Protein AF-A0A452TFZ9-F1 (afdb_monomer_lite)

Structure (mmCIF, N/CA/C/O backbone):
data_AF-A0A452TFZ9-F1
#
_entry.id   AF-A0A452TFZ9-F1
#
loop_
_atom_s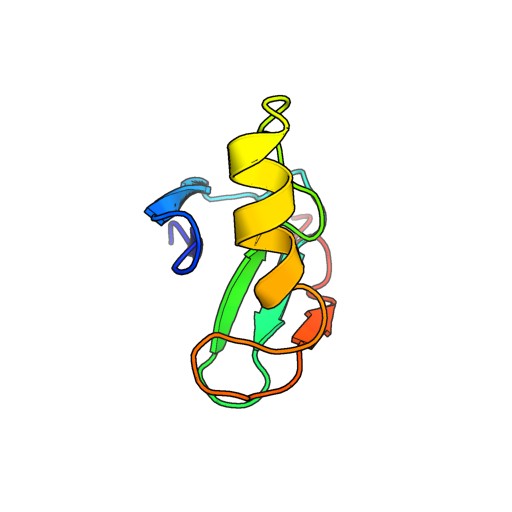ite.group_PDB
_atom_site.id
_atom_site.type_symbol
_atom_site.label_atom_id
_atom_site.label_alt_id
_atom_site.label_comp_id
_atom_site.label_asym_id
_atom_site.label_entity_id
_atom_site.label_seq_id
_atom_site.pdbx_PDB_ins_code
_atom_site.Cartn_x
_atom_site.Cartn_y
_atom_site.Cartn_z
_atom_site.occupancy
_atom_site.B_iso_or_equiv
_atom_site.auth_seq_id
_atom_site.auth_comp_id
_atom_site.auth_asym_id
_atom_site.auth_atom_id
_atom_site.pdbx_PDB_model_num
ATOM 1 N N . LEU A 1 1 ? 6.525 -2.587 -17.014 1.00 45.34 1 LEU A N 1
ATOM 2 C CA . LEU A 1 1 ? 5.357 -2.844 -16.145 1.00 45.34 1 LEU A CA 1
ATOM 3 C C . LEU A 1 1 ? 5.576 -2.017 -14.891 1.00 45.34 1 LEU A C 1
ATOM 5 O O . LEU A 1 1 ? 6.390 -2.389 -14.066 1.00 45.34 1 LEU A O 1
ATOM 9 N N . CYS A 1 2 ? 5.039 -0.800 -14.871 1.00 45.47 2 CYS A N 1
ATOM 10 C CA . CYS A 1 2 ? 5.259 0.150 -13.783 1.00 45.47 2 CYS A CA 1
ATOM 11 C C . CYS A 1 2 ? 4.212 -0.163 -12.711 1.00 45.47 2 CYS A C 1
ATOM 13 O O . CYS A 1 2 ? 3.029 0.071 -12.961 1.00 45.47 2 CYS A O 1
ATOM 15 N N . ASP A 1 3 ? 4.608 -0.738 -11.576 1.00 60.75 3 ASP A N 1
ATOM 16 C CA . ASP A 1 3 ? 3.660 -0.977 -10.487 1.00 60.75 3 ASP A CA 1
ATOM 17 C C . ASP A 1 3 ? 3.273 0.375 -9.871 1.00 60.75 3 ASP A C 1
ATOM 19 O O . ASP A 1 3 ? 4.116 1.189 -9.488 1.00 60.75 3 ASP A O 1
ATOM 23 N N . ILE A 1 4 ? 1.976 0.669 -9.844 1.00 65.94 4 ILE A N 1
ATOM 24 C CA . ILE A 1 4 ? 1.445 1.881 -9.219 1.00 65.94 4 ILE A CA 1
ATOM 25 C C . ILE A 1 4 ? 1.172 1.556 -7.750 1.00 65.94 4 ILE A C 1
ATOM 27 O O . ILE A 1 4 ? 0.438 0.620 -7.437 1.00 65.94 4 ILE A O 1
ATOM 31 N N . ASP A 1 5 ? 1.717 2.360 -6.836 1.00 68.31 5 ASP A N 1
ATOM 32 C CA . ASP A 1 5 ? 1.321 2.361 -5.430 1.00 68.31 5 ASP A CA 1
ATOM 33 C C . ASP A 1 5 ? -0.124 2.860 -5.346 1.00 68.31 5 ASP A C 1
ATOM 35 O O . ASP A 1 5 ? -0.367 4.065 -5.302 1.00 68.31 5 ASP A O 1
ATOM 39 N N . HIS A 1 6 ? -1.108 1.962 -5.355 1.00 68.88 6 HIS A N 1
ATOM 40 C CA . HIS A 1 6 ? -2.517 2.374 -5.356 1.00 68.88 6 HIS A CA 1
ATOM 41 C C . HIS A 1 6 ? -2.939 3.094 -4.067 1.00 68.88 6 HIS A C 1
ATOM 43 O O . HIS A 1 6 ? -3.963 3.779 -4.071 1.00 68.88 6 HIS A O 1
ATOM 49 N N . LEU A 1 7 ? -2.165 2.977 -2.981 1.00 67.75 7 LEU A N 1
ATOM 50 C CA . LEU A 1 7 ? -2.401 3.745 -1.760 1.00 67.75 7 LEU A CA 1
ATOM 51 C C . LEU A 1 7 ? -1.984 5.205 -1.963 1.00 67.75 7 LEU A C 1
ATOM 53 O O . LEU A 1 7 ? -2.735 6.114 -1.621 1.00 67.75 7 LEU A O 1
ATOM 57 N N . ARG A 1 8 ? -0.798 5.430 -2.533 1.00 70.94 8 ARG A N 1
ATOM 58 C CA . ARG A 1 8 ? -0.195 6.770 -2.650 1.00 70.94 8 ARG A CA 1
ATOM 59 C C . ARG A 1 8 ? -0.368 7.416 -4.025 1.00 70.94 8 ARG A C 1
ATOM 61 O O . ARG A 1 8 ? 0.008 8.568 -4.200 1.00 70.94 8 ARG A O 1
ATOM 68 N N . ARG A 1 9 ? -0.918 6.678 -4.995 1.00 72.31 9 ARG A N 1
ATOM 69 C CA . ARG A 1 9 ? -0.915 6.999 -6.434 1.00 72.31 9 ARG A CA 1
ATOM 70 C C . ARG A 1 9 ? 0.479 7.389 -6.943 1.00 72.31 9 ARG A C 1
ATOM 72 O O . ARG A 1 9 ? 0.616 8.296 -7.757 1.00 72.31 9 ARG A O 1
ATOM 79 N N . LEU A 1 10 ? 1.510 6.711 -6.440 1.00 67.38 10 LEU A N 1
ATOM 80 C CA . LEU A 1 10 ? 2.902 6.931 -6.834 1.00 67.38 10 LEU A CA 1
ATOM 81 C C . LEU A 1 10 ? 3.340 5.855 -7.824 1.00 67.38 10 LEU A C 1
ATOM 83 O O . LEU A 1 10 ? 3.000 4.687 -7.660 1.00 67.38 10 LEU A O 1
ATOM 87 N N . HIS A 1 11 ? 4.124 6.231 -8.830 1.00 67.25 11 HIS A N 1
ATOM 88 C CA . HIS A 1 11 ? 4.813 5.251 -9.664 1.00 67.25 11 HIS A CA 1
ATOM 89 C C . HIS A 1 11 ? 5.956 4.631 -8.855 1.00 67.25 11 HIS A C 1
ATOM 91 O O . HIS A 1 11 ? 6.844 5.354 -8.409 1.00 67.25 11 HIS A O 1
ATOM 97 N N . LEU A 1 12 ? 5.944 3.308 -8.679 1.00 63.22 12 LEU A N 1
ATOM 98 C CA . LEU A 1 12 ? 7.028 2.578 -8.007 1.00 63.22 12 LEU A CA 1
ATOM 99 C C . LEU A 1 12 ? 8.232 2.342 -8.934 1.00 63.22 12 LEU A C 1
ATOM 101 O O . LEU A 1 12 ? 9.286 1.907 -8.483 1.00 63.22 12 LEU A O 1
ATOM 105 N N . GLY A 1 13 ? 8.090 2.664 -10.225 1.00 60.81 13 GLY A N 1
ATOM 106 C CA . GLY A 1 13 ? 9.091 2.383 -11.249 1.00 60.81 13 GLY A CA 1
ATOM 107 C C . GLY A 1 13 ? 9.041 0.929 -11.724 1.00 60.81 13 GLY A C 1
ATOM 108 O O . GLY A 1 13 ? 8.222 0.132 -11.274 1.00 60.81 13 GLY A O 1
ATOM 109 N N . ALA A 1 14 ? 9.903 0.588 -12.686 1.00 57.09 14 ALA A N 1
ATOM 110 C CA . ALA A 1 14 ? 10.024 -0.777 -13.210 1.00 57.09 14 ALA A CA 1
ATOM 111 C C . ALA A 1 14 ? 10.828 -1.710 -12.283 1.00 57.09 14 ALA A C 1
ATOM 113 O O . ALA A 1 14 ? 10.728 -2.924 -12.411 1.00 57.09 14 ALA A O 1
ATOM 114 N N . TYR A 1 15 ? 11.612 -1.130 -11.370 1.00 56.38 15 TYR A N 1
ATOM 115 C CA . TYR A 1 15 ? 12.402 -1.816 -10.355 1.00 56.38 15 TYR A CA 1
ATOM 116 C C . TYR A 1 15 ? 12.256 -1.040 -9.046 1.00 56.38 15 TYR A C 1
ATOM 118 O O . TYR A 1 15 ? 12.972 -0.052 -8.851 1.00 56.38 15 TYR A O 1
ATOM 126 N N . PRO A 1 16 ? 11.319 -1.420 -8.164 1.00 58.81 16 PRO A N 1
ATOM 127 C CA . PRO A 1 16 ? 11.283 -0.850 -6.830 1.00 58.81 16 PRO A CA 1
ATOM 128 C C . PRO A 1 16 ? 12.583 -1.241 -6.116 1.00 58.81 16 PRO A C 1
ATOM 130 O O . PRO A 1 16 ? 12.791 -2.394 -5.748 1.00 58.81 16 PRO A O 1
ATOM 133 N N . THR A 1 17 ? 13.485 -0.273 -5.943 1.00 62.12 17 THR A N 1
ATOM 134 C CA . THR A 1 17 ? 14.715 -0.426 -5.147 1.00 62.12 17 THR A CA 1
ATOM 135 C C . THR A 1 17 ? 14.419 -0.555 -3.653 1.00 62.12 17 THR A C 1
ATOM 137 O O . THR A 1 17 ? 15.299 -0.912 -2.871 1.00 62.12 17 THR A O 1
ATOM 140 N N . GLU A 1 18 ? 13.179 -0.271 -3.251 1.00 68.75 18 GLU A N 1
ATOM 141 C CA . GLU A 1 18 ? 12.697 -0.391 -1.885 1.00 68.75 18 GLU A CA 1
ATOM 142 C C . GLU A 1 18 ? 11.768 -1.593 -1.700 1.00 68.75 18 GLU A C 1
ATOM 144 O O . GLU A 1 18 ? 10.997 -1.971 -2.585 1.00 68.75 18 GLU A O 1
ATOM 149 N N . GLU A 1 19 ? 11.810 -2.176 -0.499 1.00 77.88 19 GLU A N 1
ATOM 150 C CA . GLU A 1 19 ? 10.932 -3.282 -0.128 1.00 77.88 19 GLU A CA 1
ATOM 151 C C . GLU A 1 19 ? 9.458 -2.890 -0.295 1.00 77.88 19 GLU A C 1
ATOM 153 O O . GLU A 1 19 ? 8.987 -1.873 0.227 1.00 77.88 19 GLU A O 1
ATOM 158 N N . CYS A 1 20 ? 8.705 -3.745 -0.981 1.00 83.75 20 CYS A N 1
ATOM 159 C CA . CYS A 1 20 ? 7.283 -3.556 -1.220 1.00 83.75 20 CYS A CA 1
ATOM 160 C C . CYS A 1 20 ? 6.447 -4.582 -0.452 1.00 83.75 20 CYS A C 1
ATOM 162 O O . CYS A 1 20 ? 6.921 -5.620 0.022 1.00 83.75 20 CYS A O 1
ATOM 164 N N . LYS A 1 21 ? 5.156 -4.291 -0.325 1.00 87.25 21 LYS A N 1
ATOM 165 C CA . LYS A 1 21 ? 4.155 -5.236 0.165 1.00 87.25 21 LYS A CA 1
ATOM 166 C C . LYS A 1 21 ? 2.994 -5.319 -0.816 1.00 87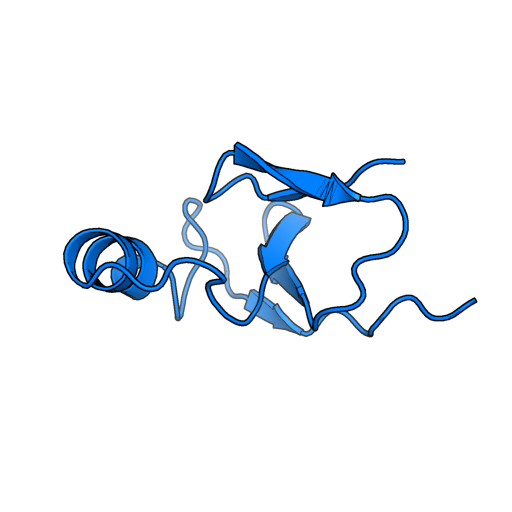.25 21 LYS A C 1
ATOM 168 O O . LYS A 1 21 ? 2.585 -4.311 -1.388 1.00 87.25 21 LYS A O 1
ATOM 173 N N . THR A 1 22 ? 2.445 -6.516 -0.955 1.00 88.56 22 THR A N 1
ATOM 174 C CA . THR A 1 22 ? 1.344 -6.831 -1.866 1.00 88.56 22 THR A CA 1
ATOM 175 C C . THR A 1 22 ? 0.144 -7.316 -1.069 1.00 88.56 22 THR A C 1
ATOM 177 O O . THR A 1 22 ? 0.277 -8.118 -0.141 1.00 88.56 22 THR A O 1
ATOM 180 N N . CYS A 1 23 ? -1.046 -6.824 -1.400 1.00 90.75 23 CYS A N 1
ATOM 181 C CA . CYS A 1 23 ? -2.277 -7.279 -0.774 1.00 90.75 23 CYS A CA 1
ATOM 182 C C . CYS A 1 23 ? -2.625 -8.693 -1.248 1.00 90.75 23 CYS A C 1
ATOM 184 O O . CYS A 1 23 ? -2.755 -8.935 -2.446 1.00 90.75 23 CYS A O 1
ATOM 186 N N . THR A 1 24 ? -2.872 -9.610 -0.313 1.00 91.06 24 THR A N 1
ATOM 187 C CA . THR A 1 24 ? -3.251 -10.998 -0.631 1.00 91.06 24 THR A CA 1
ATOM 188 C C . THR A 1 24 ? -4.659 -11.141 -1.209 1.00 91.06 24 THR A C 1
ATOM 190 O O . THR A 1 24 ? -5.002 -12.216 -1.688 1.00 91.06 24 THR A O 1
ATOM 193 N N . ARG A 1 25 ? -5.479 -10.081 -1.157 1.00 91.25 25 ARG A N 1
ATOM 194 C CA . ARG A 1 25 ? -6.867 -10.079 -1.641 1.00 91.25 25 ARG A CA 1
ATOM 195 C C . ARG A 1 25 ? -7.028 -9.403 -3.002 1.00 91.25 25 ARG A C 1
ATOM 197 O O . ARG A 1 25 ? -7.680 -9.966 -3.867 1.00 91.25 25 ARG A O 1
ATOM 204 N N . CYS A 1 26 ? -6.482 -8.198 -3.184 1.00 89.25 26 CYS A N 1
ATOM 205 C CA . CYS A 1 26 ? -6.662 -7.427 -4.425 1.00 89.25 26 CYS A CA 1
ATOM 206 C C . CYS A 1 26 ? -5.385 -7.252 -5.256 1.00 89.25 26 CYS A C 1
ATOM 208 O O . CYS A 1 26 ? -5.434 -6.586 -6.281 1.00 89.25 26 CYS A O 1
ATOM 210 N N . GLY A 1 27 ? -4.238 -7.770 -4.805 1.00 85.94 27 GLY A N 1
ATOM 211 C CA . GLY A 1 27 ? -2.969 -7.621 -5.522 1.00 85.94 27 GLY A CA 1
ATOM 212 C C . GLY A 1 27 ? -2.359 -6.215 -5.479 1.00 85.94 27 GLY A C 1
ATOM 213 O O . GLY A 1 27 ? -1.277 -6.025 -6.013 1.00 85.94 27 GLY A O 1
ATOM 214 N N . CYS A 1 28 ? -2.997 -5.242 -4.816 1.00 85.50 28 CYS A N 1
ATOM 215 C CA . CYS A 1 28 ? -2.451 -3.895 -4.634 1.00 85.50 28 CYS A CA 1
ATOM 216 C C . CYS A 1 28 ? -1.021 -3.952 -4.087 1.00 85.50 28 CYS A C 1
ATOM 218 O O . CYS A 1 28 ? -0.795 -4.567 -3.042 1.00 85.50 28 CYS A O 1
ATOM 220 N N . VAL A 1 29 ? -0.095 -3.258 -4.745 1.00 84.06 29 VAL A N 1
ATOM 221 C CA . VAL A 1 29 ? 1.293 -3.099 -4.302 1.00 84.06 29 VAL A CA 1
ATOM 222 C C . VAL A 1 29 ? 1.470 -1.715 -3.688 1.00 84.06 29 VAL A C 1
ATOM 224 O O . VAL A 1 29 ? 0.823 -0.752 -4.095 1.00 84.06 29 VAL A O 1
ATOM 227 N N . THR A 1 30 ? 2.296 -1.616 -2.654 1.00 83.38 30 THR A N 1
ATOM 228 C CA . THR A 1 30 ? 2.668 -0.347 -2.023 1.00 83.38 30 THR A CA 1
ATOM 229 C C . THR A 1 30 ? 4.027 -0.495 -1.341 1.00 83.38 30 THR A C 1
ATOM 231 O O . THR A 1 30 ? 4.398 -1.605 -0.942 1.00 83.38 30 THR A O 1
ATOM 234 N N . MET A 1 31 ? 4.775 0.597 -1.175 1.00 81.69 31 MET A N 1
ATOM 235 C CA . MET A 1 31 ? 6.055 0.543 -0.455 1.00 81.69 31 MET A CA 1
ATOM 236 C C . MET A 1 31 ? 5.847 0.169 1.015 1.00 81.69 31 MET A C 1
ATOM 238 O O . MET A 1 31 ? 4.876 0.593 1.660 1.00 81.69 31 MET A O 1
ATOM 242 N N . LEU A 1 32 ? 6.784 -0.613 1.560 1.00 78.94 32 LEU A N 1
ATOM 243 C CA . LEU A 1 32 ? 6.789 -0.990 2.973 1.00 78.94 32 LEU A CA 1
ATOM 244 C C . LEU A 1 32 ? 7.009 0.240 3.866 1.00 78.94 32 LEU A C 1
ATOM 246 O O . LEU A 1 32 ? 6.400 0.348 4.933 1.00 78.94 32 LEU A O 1
ATOM 250 N N . ARG A 1 33 ? 7.855 1.174 3.416 1.00 77.94 33 ARG A N 1
ATOM 251 C CA . ARG A 1 33 ? 8.165 2.434 4.097 1.00 77.94 33 ARG A CA 1
ATOM 252 C C . ARG A 1 33 ? 7.654 3.613 3.279 1.00 77.94 33 ARG A C 1
ATOM 254 O O 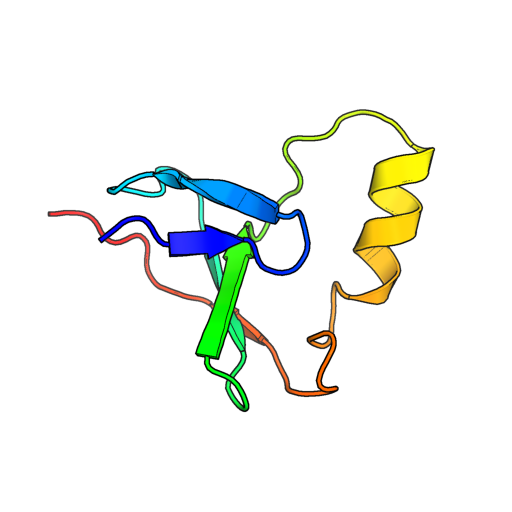. ARG A 1 33 ? 7.601 3.570 2.058 1.00 77.94 33 ARG A O 1
ATOM 261 N N . SER A 1 34 ? 7.237 4.667 3.973 1.00 73.75 34 SER A N 1
ATOM 262 C CA . SER A 1 34 ? 6.835 5.906 3.314 1.00 73.75 34 SER A CA 1
ATOM 263 C C . SER A 1 34 ? 8.067 6.724 2.932 1.00 73.75 34 SER A C 1
ATOM 265 O O . SER A 1 34 ? 8.865 7.013 3.829 1.00 73.75 34 SER A O 1
ATOM 267 N N . PRO A 1 35 ? 8.196 7.187 1.679 1.00 73.62 35 PRO A N 1
ATOM 268 C CA . PRO A 1 35 ? 9.200 8.188 1.328 1.00 73.62 35 PRO A CA 1
ATOM 269 C C . PRO A 1 35 ? 8.831 9.579 1.874 1.00 73.62 35 PRO A C 1
ATOM 271 O O . PRO A 1 35 ? 9.688 10.459 1.983 1.00 73.62 35 PRO A O 1
ATOM 274 N N . ASN A 1 36 ? 7.564 9.798 2.256 1.00 74.31 36 ASN A N 1
ATOM 275 C CA . ASN A 1 36 ? 7.093 11.085 2.750 1.00 74.31 36 ASN A CA 1
ATOM 276 C C . ASN A 1 36 ? 7.574 11.351 4.181 1.00 74.31 36 ASN A C 1
ATOM 278 O O . ASN A 1 36 ? 7.334 10.576 5.112 1.00 74.31 36 ASN A O 1
ATOM 282 N N . LYS A 1 37 ? 8.219 12.507 4.381 1.00 75.50 37 LYS A N 1
ATOM 283 C CA . LYS A 1 37 ? 8.725 12.929 5.697 1.00 75.50 37 LYS A CA 1
ATOM 284 C C . LYS A 1 37 ? 7.686 13.680 6.537 1.00 75.50 37 LYS A C 1
ATOM 286 O O . LYS A 1 37 ? 7.823 13.706 7.757 1.00 75.50 37 LYS A O 1
ATOM 291 N N . THR A 1 38 ? 6.637 14.222 5.916 1.00 86.81 38 THR A N 1
ATOM 292 C CA . THR A 1 38 ? 5.606 15.040 6.574 1.00 86.81 38 THR A CA 1
ATOM 293 C C . THR A 1 38 ? 4.739 14.226 7.539 1.00 86.81 38 THR A C 1
ATOM 295 O O . THR A 1 38 ? 4.165 13.203 7.163 1.00 86.81 38 THR A O 1
ATOM 298 N N . THR A 1 39 ? 4.582 14.708 8.777 1.00 85.94 39 THR A N 1
ATOM 299 C CA . THR A 1 39 ? 3.839 14.025 9.855 1.00 85.94 39 THR A CA 1
ATOM 300 C C . THR A 1 39 ? 2.384 13.727 9.490 1.00 85.94 39 THR A C 1
ATOM 302 O O . THR A 1 39 ? 1.906 12.625 9.750 1.00 85.94 39 THR A O 1
ATOM 305 N N . ALA A 1 40 ? 1.697 14.672 8.838 1.00 86.38 40 ALA A N 1
ATOM 306 C CA . ALA A 1 40 ? 0.304 14.505 8.422 1.00 86.38 40 ALA A CA 1
ATOM 307 C C . ALA A 1 40 ? 0.124 13.322 7.453 1.00 86.38 40 ALA A C 1
ATOM 309 O O . ALA A 1 40 ? -0.757 12.484 7.641 1.00 86.38 40 ALA A O 1
ATOM 310 N N . VAL A 1 41 ? 1.014 13.205 6.461 1.00 82.62 41 VAL A N 1
ATOM 311 C CA . VAL A 1 41 ? 0.985 12.110 5.480 1.00 82.62 41 VAL A CA 1
ATOM 312 C C . VAL A 1 41 ? 1.302 10.778 6.155 1.00 82.62 41 VAL A C 1
ATOM 314 O O . VAL A 1 41 ? 0.591 9.801 5.942 1.00 82.62 41 VAL A O 1
ATOM 317 N N . LYS A 1 42 ? 2.296 10.740 7.051 1.00 83.50 42 LYS A N 1
ATOM 318 C CA . LYS A 1 42 ? 2.615 9.525 7.817 1.00 83.50 42 LYS A CA 1
ATOM 319 C C . LYS A 1 42 ? 1.427 9.032 8.643 1.00 83.50 42 LYS A C 1
ATOM 321 O O . LYS A 1 42 ? 1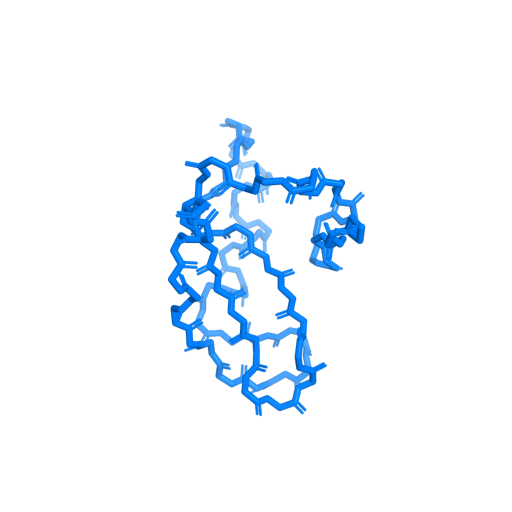.137 7.841 8.612 1.00 83.50 42 LYS A O 1
ATOM 326 N N . GLN A 1 43 ? 0.736 9.916 9.366 1.00 85.56 43 GLN A N 1
ATOM 327 C CA . GLN A 1 43 ? -0.438 9.523 10.156 1.00 85.56 43 GLN A CA 1
ATOM 328 C C . GLN A 1 43 ? -1.578 9.003 9.281 1.00 85.56 43 GLN A C 1
ATOM 330 O O . GLN A 1 43 ? -2.212 8.008 9.633 1.00 85.56 43 GLN A O 1
ATOM 335 N N . TRP A 1 44 ? -1.816 9.643 8.135 1.00 85.56 44 TRP A N 1
ATOM 336 C CA . TRP A 1 44 ? -2.798 9.164 7.170 1.00 85.56 44 TRP A CA 1
ATOM 337 C C . TRP A 1 44 ? -2.451 7.740 6.712 1.00 85.56 44 TRP A C 1
ATOM 339 O O . TRP A 1 44 ? -3.277 6.842 6.843 1.00 85.56 44 TRP A O 1
ATOM 349 N N . GLU A 1 45 ? -1.206 7.492 6.302 1.00 85.50 45 GLU A N 1
ATOM 350 C CA . GLU A 1 45 ? -0.748 6.177 5.834 1.00 85.50 45 GLU A CA 1
ATOM 351 C C . GLU A 1 45 ? -0.762 5.081 6.912 1.00 85.50 45 GLU A C 1
ATOM 353 O O . GLU A 1 45 ? -1.028 3.916 6.600 1.00 85.50 45 GLU A O 1
ATOM 358 N N . GLN A 1 46 ? -0.518 5.429 8.182 1.00 85.62 46 GLN A N 1
ATOM 359 C CA . GLN A 1 46 ? -0.549 4.477 9.303 1.00 85.62 46 GLN A CA 1
ATOM 360 C C . GLN A 1 46 ? -1.888 3.733 9.414 1.00 85.62 46 GLN A C 1
ATOM 362 O O . GLN A 1 46 ? -1.915 2.580 9.848 1.00 85.62 46 GLN A O 1
ATOM 367 N N . ARG A 1 47 ? -2.989 4.328 8.937 1.00 87.94 47 ARG A N 1
ATOM 368 C CA . ARG A 1 47 ? -4.316 3.686 8.887 1.00 87.94 47 ARG A CA 1
ATOM 369 C C . ARG A 1 47 ? -4.319 2.378 8.088 1.00 87.94 47 ARG A C 1
ATOM 371 O O . ARG A 1 47 ? -5.121 1.494 8.378 1.00 87.94 47 ARG A O 1
ATOM 378 N N . TRP A 1 48 ? -3.405 2.232 7.127 1.00 88.31 48 TRP A N 1
ATOM 379 C CA . TRP A 1 48 ? -3.294 1.069 6.237 1.00 88.31 48 TRP A CA 1
ATOM 380 C C . TRP A 1 48 ? -1.956 0.342 6.386 1.00 88.31 48 TRP A C 1
ATOM 382 O O . TRP A 1 48 ? -1.496 -0.372 5.487 1.00 88.31 48 TRP A O 1
ATOM 392 N N . ILE A 1 49 ? -1.303 0.483 7.545 1.00 87.19 49 ILE A N 1
ATOM 393 C CA . ILE A 1 49 ? -0.055 -0.236 7.803 1.00 87.19 49 ILE A CA 1
ATOM 394 C C . ILE A 1 49 ? -0.293 -1.749 7.900 1.00 87.19 49 ILE A C 1
ATOM 396 O O . ILE A 1 49 ? 0.458 -2.514 7.293 1.00 87.19 49 ILE A O 1
ATOM 400 N N . LYS A 1 50 ? -1.377 -2.164 8.576 1.00 87.50 50 LYS A N 1
ATOM 401 C CA . LYS A 1 50 ? -1.742 -3.574 8.813 1.00 87.50 50 LYS A CA 1
ATOM 402 C C . LYS A 1 50 ? -2.580 -4.191 7.693 1.00 87.50 50 LYS A C 1
ATOM 404 O O . LYS A 1 50 ? -2.369 -5.351 7.363 1.00 87.50 50 LYS A O 1
ATOM 409 N N . ASN A 1 51 ? -3.486 -3.411 7.101 1.00 91.50 51 ASN A N 1
ATOM 410 C CA . ASN A 1 51 ? -4.437 -3.885 6.094 1.00 91.50 51 ASN A CA 1
ATOM 411 C C . ASN A 1 51 ? -4.467 -2.966 4.874 1.00 91.50 51 ASN A C 1
ATOM 413 O O . ASN A 1 51 ? -4.215 -1.767 4.982 1.00 91.50 51 ASN A O 1
ATOM 417 N N . CYS A 1 52 ? -4.796 -3.538 3.723 1.00 90.50 52 CYS A N 1
ATOM 418 C CA . CYS A 1 52 ? -5.083 -2.822 2.490 1.00 90.50 52 CYS A CA 1
ATOM 419 C C . CYS A 1 52 ? -6.379 -2.014 2.602 1.00 90.50 52 CYS A C 1
ATOM 421 O O . CYS A 1 52 ? -7.222 -2.279 3.456 1.00 90.50 52 CYS A O 1
ATOM 423 N N . LEU A 1 53 ? -6.563 -1.058 1.690 1.00 87.75 53 LEU A N 1
ATOM 424 C CA . LEU A 1 53 ? -7.817 -0.324 1.495 1.00 87.75 53 LEU A CA 1
ATOM 425 C C . LEU A 1 53 ? -9.018 -1.261 1.309 1.00 87.75 53 LEU A C 1
ATOM 427 O O . LEU A 1 53 ? -10.105 -0.969 1.791 1.00 87.75 53 LEU A O 1
ATOM 431 N N . CYS A 1 54 ? -8.815 -2.414 0.666 1.00 89.94 54 CYS A N 1
ATOM 432 C CA . CYS A 1 54 ? -9.854 -3.433 0.508 1.00 89.94 54 CYS A CA 1
ATOM 433 C C . CYS A 1 54 ? -10.086 -4.283 1.776 1.00 89.94 54 CYS A C 1
ATOM 435 O O . CYS A 1 54 ? -10.861 -5.236 1.741 1.00 89.94 54 CYS A O 1
ATOM 437 N N . GLY A 1 55 ? -9.368 -4.014 2.871 1.00 91.00 55 GLY A N 1
ATOM 438 C CA . GLY A 1 55 ? -9.376 -4.803 4.106 1.00 91.00 55 GLY A CA 1
ATOM 439 C C . GLY A 1 55 ? -8.536 -6.085 4.062 1.00 91.00 55 GLY A C 1
ATOM 440 O O . GLY A 1 55 ? -8.474 -6.798 5.056 1.00 91.00 55 GLY A O 1
ATOM 441 N N . GLY A 1 56 ? -7.890 -6.404 2.935 1.00 93.25 56 GLY A N 1
ATOM 442 C CA . GLY A 1 56 ? -7.015 -7.574 2.818 1.00 93.25 56 GLY A CA 1
ATOM 443 C C . GLY A 1 56 ? -5.678 -7.401 3.544 1.00 93.25 56 GLY A C 1
ATOM 444 O O . GLY A 1 56 ? -5.193 -6.283 3.710 1.00 93.25 56 GLY A O 1
ATOM 445 N N . LEU A 1 57 ? -5.054 -8.512 3.930 1.00 92.94 57 LEU A N 1
ATOM 446 C CA . LEU A 1 57 ? -3.750 -8.506 4.593 1.00 92.94 57 LEU A CA 1
ATOM 447 C C . LEU A 1 57 ? -2.617 -8.184 3.614 1.00 92.94 57 LEU A C 1
ATOM 449 O O . LEU A 1 57 ? -2.708 -8.434 2.408 1.00 92.94 57 LEU A O 1
ATOM 453 N N . TRP A 1 58 ? -1.528 -7.650 4.157 1.00 91.69 58 TRP A N 1
ATOM 454 C CA . TRP A 1 58 ? -0.295 -7.424 3.413 1.00 91.69 58 TRP A CA 1
ATOM 455 C C . TRP A 1 58 ? 0.639 -8.633 3.502 1.00 91.69 58 TRP A C 1
ATOM 457 O O . TRP A 1 58 ? 0.859 -9.182 4.580 1.00 91.69 58 TRP A O 1
ATOM 467 N N . ARG A 1 59 ? 1.251 -8.996 2.375 1.00 90.81 59 ARG A N 1
ATOM 468 C CA . ARG A 1 59 ? 2.385 -9.924 2.277 1.00 90.81 59 ARG A CA 1
ATOM 469 C C . ARG A 1 59 ? 3.612 -9.136 1.821 1.00 90.81 59 ARG A C 1
ATOM 471 O O . ARG A 1 59 ? 3.476 -8.269 0.964 1.00 90.81 59 ARG A O 1
ATOM 478 N N . ARG A 1 60 ? 4.802 -9.418 2.361 1.00 87.12 60 ARG A N 1
ATOM 479 C CA . ARG A 1 60 ? 6.044 -8.842 1.815 1.00 87.12 60 ARG A CA 1
ATOM 480 C C . ARG A 1 60 ? 6.250 -9.347 0.390 1.00 87.12 60 ARG A C 1
ATOM 482 O O . ARG A 1 60 ? 6.195 -10.555 0.163 1.00 87.12 60 ARG A O 1
ATOM 489 N N . ALA A 1 61 ? 6.461 -8.426 -0.539 1.00 78.00 61 ALA A N 1
ATOM 490 C CA . ALA A 1 61 ? 6.935 -8.761 -1.868 1.00 78.00 61 ALA A CA 1
ATOM 491 C C . ALA A 1 61 ? 8.466 -8.839 -1.803 1.00 78.00 61 ALA A C 1
ATOM 493 O O . ALA A 1 61 ? 9.077 -7.961 -1.185 1.00 78.00 61 ALA A O 1
ATOM 494 N N . PRO A 1 62 ? 9.097 -9.880 -2.373 1.00 66.88 62 PRO A N 1
ATOM 495 C CA . PRO A 1 62 ? 10.542 -9.874 -2.526 1.00 66.88 62 PRO A CA 1
ATOM 496 C C . PRO A 1 62 ? 10.947 -8.644 -3.342 1.00 66.88 62 PRO A C 1
ATOM 498 O O . PRO A 1 62 ? 10.214 -8.227 -4.241 1.00 66.88 62 PRO A O 1
ATOM 501 N N . LEU A 1 63 ? 12.107 -8.065 -3.022 1.00 62.12 63 LEU A N 1
ATOM 502 C CA . LEU A 1 63 ? 12.759 -7.131 -3.931 1.00 62.12 63 LEU A CA 1
ATOM 503 C C . LEU A 1 63 ? 12.918 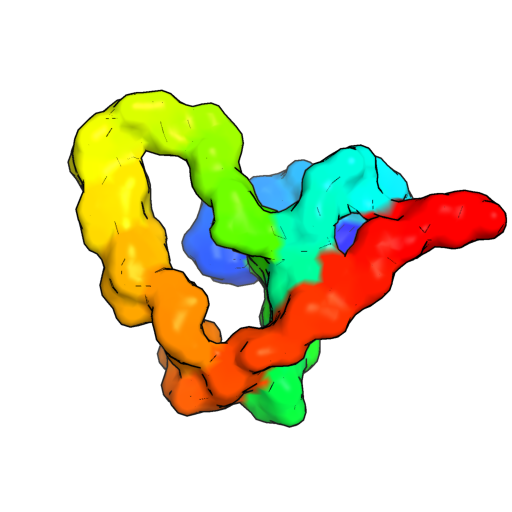-7.881 -5.252 1.00 62.12 63 LEU A C 1
ATOM 505 O O . LEU A 1 63 ? 13.597 -8.907 -5.298 1.00 62.12 63 LEU A O 1
ATOM 509 N N . SER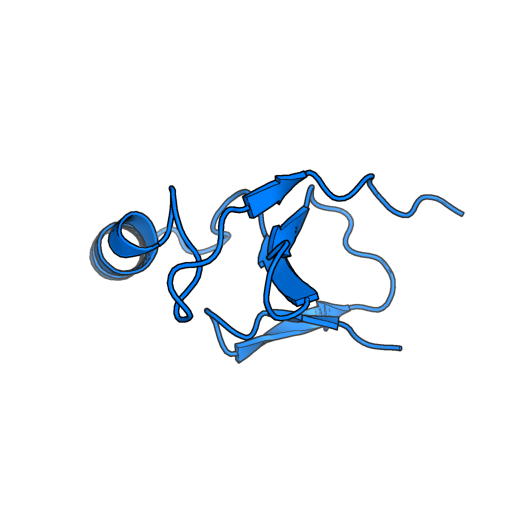 A 1 64 ? 12.242 -7.422 -6.298 1.00 54.94 64 SER A N 1
ATOM 510 C CA . SER A 1 64 ? 12.499 -7.886 -7.652 1.00 54.94 64 SER A CA 1
ATOM 511 C C . SER A 1 64 ? 13.882 -7.367 -8.037 1.00 54.94 64 SER A C 1
ATOM 513 O O . SER A 1 64 ? 14.006 -6.294 -8.620 1.00 54.94 64 SER A O 1
ATOM 515 N N . TYR A 1 65 ? 14.924 -8.075 -7.602 1.00 41.38 65 TYR A N 1
ATOM 516 C CA . TYR A 1 65 ? 16.246 -7.978 -8.202 1.00 41.38 65 TYR A CA 1
ATOM 517 C C . TYR A 1 65 ? 16.245 -8.790 -9.509 1.00 41.38 65 TYR A C 1
ATOM 519 O O . TYR A 1 65 ? 15.460 -9.739 -9.605 1.00 41.38 65 TYR A O 1
ATOM 527 N N . PRO A 1 66 ? 17.048 -8.384 -10.510 1.00 48.50 66 PRO A N 1
ATOM 528 C CA . PRO A 1 66 ? 17.119 -9.058 -11.804 1.00 48.50 66 PRO A CA 1
ATOM 529 C C . PRO A 1 66 ? 17.523 -10.530 -11.685 1.00 48.50 66 PRO A C 1
ATOM 531 O O . PRO A 1 66 ? 18.272 -10.861 -10.736 1.00 48.50 66 PRO A O 1
#

Sequence (66 aa):
LCDIDHLRRLHLGAYPTEECKTCTRCGCVTMLRSPNKTTAVKQWEQRWIKNCLCGGLWRRAPLSYP

Secondary structure (DSSP, 8-state):
---EETTTTEE--SS-SS-EEEETTT--EEESS-----HHHHHHHHTTSSB-TTSPBEEEEP----

InterPro domains:
  IPR048338 Mediator complex, subunit Med16 [PTHR13224] (4-62)
  IPR048339 Mediator complex subunit 16, C-terminal [PF20719] (4-59)

pLDDT: mean 76.95, std 13.46, range [41.38, 93.25]

Radius of gyration: 11.46 Å; chains: 1; bounding box: 27×26×26 Å

Organism: Ursus maritimus (NCBI:txid29073)

Foldseek 3Di:
DFQQQPVVRDTCGPFNPAKWKAFPPPRHIHGLDDPDPDPVVVVVCVVPNQHDPVRGGIDTDPRPDD